Protein AF-A0A942DK42-F1 (afdb_monomer_lite)

Foldseek 3Di:
DDPVVVVLVCLLQVLLVVLLVVLVVVLVVVLVVDKAWPLCSLVVLLVSQLVVLQVCCVVCVPRDSVSSSNSRSSSSCVVPPPVSNVDDDGGISVD

Structure (mmCIF, N/CA/C/O backbone):
data_AF-A0A942DK42-F1
#
_entry.id   AF-A0A942DK42-F1
#
loop_
_atom_site.group_PDB
_atom_site.id
_atom_site.type_symbol
_atom_site.label_atom_id
_atom_site.label_alt_id
_atom_site.label_comp_id
_atom_site.label_asym_id
_atom_site.label_entity_id
_atom_site.label_seq_id
_atom_site.pdbx_PDB_ins_code
_atom_site.Cartn_x
_atom_site.Cartn_y
_atom_site.Cartn_z
_atom_site.occupancy
_atom_site.B_iso_or_equiv
_atom_site.auth_seq_id
_atom_site.auth_comp_id
_atom_site.auth_asym_id
_atom_site.auth_atom_id
_atom_site.pdbx_PDB_model_num
ATOM 1 N N . MET A 1 1 ? 24.680 -4.037 -4.098 1.00 74.88 1 MET A N 1
ATOM 2 C CA . MET A 1 1 ? 23.317 -3.878 -4.649 1.00 74.88 1 MET A CA 1
ATOM 3 C C . MET A 1 1 ? 23.473 -3.440 -6.094 1.00 74.88 1 MET A C 1
ATOM 5 O O . MET A 1 1 ? 24.285 -2.553 -6.320 1.00 74.88 1 MET A O 1
ATOM 9 N N . SER A 1 2 ? 22.822 -4.102 -7.055 1.00 95.00 2 SER A N 1
ATOM 10 C CA . SER A 1 2 ? 22.934 -3.727 -8.473 1.00 95.00 2 SER A CA 1
ATOM 11 C C . SER A 1 2 ? 22.144 -2.448 -8.770 1.00 95.00 2 SER A C 1
ATOM 13 O O . SER A 1 2 ? 21.229 -2.098 -8.020 1.00 95.00 2 SER A O 1
ATOM 15 N N . GLU A 1 3 ? 22.473 -1.760 -9.867 1.00 95.06 3 GLU A N 1
ATOM 16 C CA . GLU A 1 3 ? 21.717 -0.584 -10.330 1.00 95.06 3 GLU A CA 1
ATOM 17 C C . GLU A 1 3 ? 20.242 -0.911 -10.587 1.00 95.06 3 GLU A C 1
ATOM 19 O O . GLU A 1 3 ? 19.362 -0.134 -10.231 1.00 95.06 3 GLU A O 1
ATOM 24 N N . GLU A 1 4 ? 19.958 -2.099 -11.118 1.00 93.81 4 GLU A N 1
ATOM 25 C CA . GLU A 1 4 ? 18.593 -2.595 -11.301 1.00 93.81 4 GLU A CA 1
ATOM 26 C C . GLU A 1 4 ? 17.827 -2.646 -9.972 1.00 93.81 4 GLU A C 1
ATOM 28 O O . GLU A 1 4 ? 16.720 -2.123 -9.867 1.00 93.81 4 GLU A O 1
ATOM 33 N N . THR A 1 5 ? 18.437 -3.194 -8.914 1.00 94.12 5 THR A N 1
ATOM 34 C CA . THR A 1 5 ? 17.795 -3.250 -7.589 1.00 94.12 5 THR A CA 1
ATOM 35 C C . THR A 1 5 ? 17.527 -1.849 -7.031 1.00 94.12 5 THR A C 1
ATOM 37 O O . THR A 1 5 ? 16.484 -1.618 -6.418 1.00 94.12 5 THR A O 1
ATOM 40 N N . LEU A 1 6 ? 18.435 -0.897 -7.267 1.00 95.56 6 LEU A N 1
ATOM 41 C CA . LEU A 1 6 ? 18.239 0.503 -6.884 1.00 95.56 6 LEU A CA 1
ATOM 42 C C . LEU A 1 6 ? 17.055 1.139 -7.619 1.00 95.56 6 LEU A C 1
ATOM 44 O O . LEU A 1 6 ? 16.251 1.831 -6.998 1.00 95.56 6 LEU A O 1
ATOM 48 N N . GLN A 1 7 ? 16.907 0.874 -8.917 1.00 95.31 7 GLN A N 1
ATOM 49 C CA . GLN A 1 7 ? 15.780 1.387 -9.694 1.00 95.31 7 GLN A CA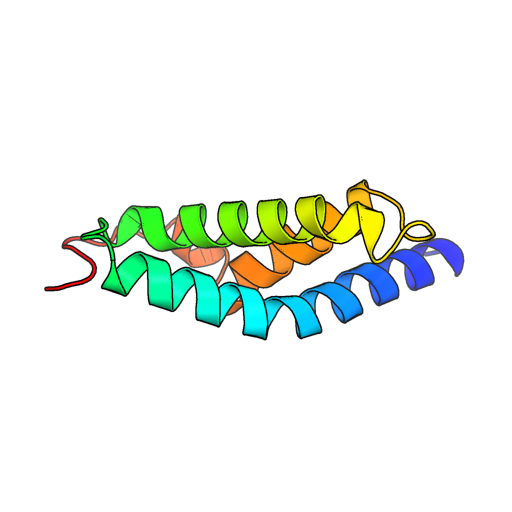 1
ATOM 50 C C . GLN A 1 7 ? 14.441 0.825 -9.205 1.00 95.31 7 GLN A C 1
ATOM 52 O O . GLN A 1 7 ? 13.499 1.596 -9.012 1.00 95.31 7 GLN A O 1
ATOM 57 N N . LEU A 1 8 ? 14.368 -0.483 -8.929 1.00 95.56 8 LEU A N 1
ATOM 58 C CA . LEU A 1 8 ? 13.171 -1.110 -8.353 1.00 95.56 8 LEU A CA 1
ATOM 59 C C . LEU A 1 8 ? 12.789 -0.454 -7.018 1.00 95.56 8 LEU A C 1
ATOM 61 O O . LEU A 1 8 ? 11.618 -0.154 -6.775 1.00 95.56 8 LEU A O 1
ATOM 65 N N . PHE A 1 9 ? 13.783 -0.184 -6.168 1.00 95.81 9 PHE A N 1
ATOM 66 C CA . PHE A 1 9 ? 13.578 0.497 -4.894 1.00 95.81 9 PHE A CA 1
ATOM 67 C C . PHE A 1 9 ? 13.050 1.928 -5.078 1.00 95.81 9 PHE A C 1
ATOM 69 O O . PHE A 1 9 ? 12.067 2.306 -4.439 1.00 95.81 9 PHE A O 1
ATOM 76 N N . TYR A 1 10 ? 13.646 2.716 -5.977 1.00 96.31 10 TYR A N 1
ATOM 77 C CA . TYR A 1 10 ? 13.194 4.086 -6.238 1.00 96.31 10 TYR A CA 1
ATOM 78 C C . TYR A 1 10 ? 11.772 4.144 -6.792 1.00 96.31 10 TYR A C 1
ATOM 80 O O . TYR A 1 10 ? 10.988 4.986 -6.353 1.00 96.31 10 TYR A O 1
ATOM 88 N N . GLN A 1 11 ? 11.406 3.231 -7.695 1.00 95.75 11 GLN A N 1
ATOM 89 C CA . GLN A 1 11 ? 10.033 3.124 -8.190 1.00 95.75 11 GLN A CA 1
ATOM 90 C C . GLN A 1 11 ? 9.056 2.824 -7.051 1.00 95.75 11 GLN A C 1
ATOM 92 O O . GLN A 1 11 ? 8.035 3.499 -6.918 1.00 95.75 11 GLN A O 1
ATOM 97 N N . MET A 1 12 ? 9.389 1.854 -6.198 1.00 96.56 12 MET A N 1
ATOM 98 C CA . MET A 1 12 ? 8.543 1.452 -5.076 1.00 96.56 12 MET A CA 1
ATOM 99 C C . MET A 1 12 ? 8.318 2.600 -4.082 1.00 96.56 12 MET A C 1
ATOM 101 O O . MET A 1 12 ? 7.177 2.901 -3.733 1.00 96.56 12 MET A O 1
ATOM 105 N N . VAL A 1 13 ? 9.386 3.278 -3.653 1.00 95.75 13 VAL A N 1
ATOM 106 C CA . VAL A 1 13 ? 9.297 4.372 -2.670 1.00 95.75 13 VAL A CA 1
ATOM 107 C C . VAL A 1 13 ? 8.656 5.625 -3.273 1.00 95.75 13 VAL A C 1
ATOM 109 O O . VAL A 1 13 ? 7.837 6.274 -2.617 1.00 95.75 13 VAL A O 1
ATOM 112 N N . GLY A 1 14 ? 8.970 5.948 -4.531 1.00 95.94 14 GLY A N 1
ATOM 113 C CA . GLY A 1 14 ? 8.369 7.075 -5.244 1.00 95.94 14 GLY A CA 1
ATOM 114 C C . GLY A 1 14 ? 6.852 6.927 -5.368 1.00 95.94 14 GLY A C 1
ATOM 115 O O . GLY A 1 14 ? 6.104 7.823 -4.977 1.00 95.94 14 GLY A O 1
ATOM 116 N N . LEU A 1 15 ? 6.388 5.757 -5.816 1.00 96.19 15 LEU A N 1
ATOM 117 C CA . LEU A 1 15 ? 4.959 5.450 -5.906 1.00 96.19 15 LEU A CA 1
ATOM 118 C C . LEU A 1 15 ? 4.295 5.411 -4.526 1.00 96.19 15 LEU A C 1
ATOM 120 O O . LEU A 1 15 ? 3.217 5.978 -4.356 1.00 96.19 15 LEU A O 1
ATOM 124 N N . SER A 1 16 ? 4.952 4.820 -3.523 1.00 96.62 16 SER A N 1
ATOM 125 C CA . SER A 1 16 ? 4.448 4.794 -2.144 1.00 96.62 16 SER A CA 1
ATOM 126 C C . SER A 1 16 ? 4.211 6.200 -1.592 1.00 96.62 16 SER A C 1
ATOM 128 O O . SER A 1 16 ? 3.242 6.419 -0.869 1.00 96.62 16 SER A O 1
ATOM 130 N N . SER A 1 17 ? 5.080 7.157 -1.922 1.00 94.50 17 SER A N 1
ATOM 131 C CA . SER A 1 17 ? 4.979 8.540 -1.440 1.00 94.50 17 SER A CA 1
ATOM 132 C C . SER A 1 17 ? 3.750 9.248 -2.011 1.00 94.50 17 SER A C 1
ATOM 134 O O . SER A 1 17 ? 3.017 9.909 -1.280 1.00 94.50 17 SER A O 1
ATOM 136 N N . VAL A 1 18 ? 3.474 9.058 -3.303 1.00 93.44 18 VAL A N 1
ATOM 137 C CA . VAL A 1 18 ? 2.277 9.610 -3.958 1.00 93.44 18 VAL A CA 1
ATOM 138 C C . VAL A 1 18 ? 1.010 8.922 -3.445 1.00 93.44 18 VAL A C 1
ATOM 140 O O . VAL A 1 18 ? 0.041 9.586 -3.072 1.00 93.44 18 VAL A O 1
ATOM 143 N N . LEU A 1 19 ? 1.028 7.588 -3.359 1.00 94.75 19 LEU A N 1
ATOM 144 C CA . LEU A 1 19 ? -0.102 6.803 -2.867 1.00 94.75 19 LEU A CA 1
ATOM 145 C C . LEU A 1 19 ? -0.419 7.088 -1.396 1.00 94.75 19 LEU A C 1
ATOM 147 O O . LEU A 1 19 ? -1.555 6.859 -0.988 1.00 94.75 19 LEU A O 1
ATOM 151 N N . ALA A 1 20 ? 0.521 7.600 -0.594 1.00 94.94 20 ALA A N 1
ATOM 152 C CA . ALA A 1 20 ? 0.294 7.867 0.829 1.00 94.94 20 ALA A CA 1
ATOM 153 C C . ALA A 1 20 ? -0.816 8.902 1.044 1.00 94.94 20 ALA A C 1
ATOM 155 O O . ALA A 1 20 ? -1.696 8.686 1.877 1.00 94.94 20 ALA A O 1
ATOM 156 N N . PHE A 1 21 ? -0.844 9.968 0.239 1.00 94.12 21 PHE A N 1
ATOM 157 C CA . PHE A 1 21 ? -1.901 10.983 0.298 1.00 94.12 21 PHE A CA 1
ATOM 158 C C . PHE A 1 21 ? -3.272 10.400 -0.062 1.00 94.12 21 PHE A C 1
ATOM 160 O O . PHE A 1 21 ? -4.254 10.632 0.643 1.00 94.12 21 PHE A O 1
ATOM 167 N N . ILE A 1 22 ? -3.328 9.587 -1.122 1.00 95.44 22 ILE A N 1
ATOM 168 C CA . ILE A 1 22 ? -4.564 8.930 -1.572 1.00 95.44 22 ILE A CA 1
ATOM 169 C C . ILE A 1 22 ? -5.046 7.936 -0.512 1.00 95.44 22 ILE A C 1
ATOM 171 O O . ILE A 1 22 ? -6.213 7.946 -0.127 1.00 95.44 22 ILE A O 1
ATOM 175 N N . THR A 1 23 ? -4.138 7.116 0.013 1.00 96.06 23 THR A N 1
ATOM 176 C CA . THR A 1 23 ? -4.448 6.102 1.026 1.00 96.06 23 THR A CA 1
ATOM 177 C C . THR A 1 23 ? -4.955 6.749 2.311 1.00 96.06 23 THR A C 1
ATOM 179 O O . THR A 1 23 ? -5.943 6.286 2.875 1.00 96.06 23 THR A O 1
ATOM 182 N N . ALA A 1 24 ? -4.339 7.853 2.746 1.00 94.25 24 ALA A N 1
ATOM 183 C CA . ALA A 1 24 ? -4.796 8.616 3.903 1.00 94.25 24 ALA A CA 1
ATOM 184 C C . ALA A 1 24 ? -6.215 9.171 3.698 1.00 94.25 24 ALA A C 1
ATOM 186 O O . ALA A 1 24 ? -7.055 9.028 4.588 1.00 94.25 24 ALA A O 1
ATOM 187 N N . GLY A 1 25 ? -6.506 9.738 2.521 1.00 95.19 25 GLY A N 1
ATOM 188 C CA . GLY A 1 25 ? -7.843 10.226 2.171 1.00 95.19 25 GLY A CA 1
ATOM 189 C C . GLY A 1 25 ? -8.898 9.116 2.161 1.00 95.19 25 GLY A C 1
ATOM 190 O O . GLY A 1 25 ? -9.954 9.257 2.775 1.00 95.19 25 GLY A O 1
ATOM 191 N N . VAL A 1 26 ? -8.591 7.970 1.545 1.00 96.38 26 VAL A N 1
ATOM 192 C CA . VAL A 1 26 ? -9.493 6.806 1.525 1.00 96.38 26 VAL A CA 1
ATOM 193 C C . VAL A 1 26 ? -9.717 6.261 2.937 1.00 96.38 26 VAL A C 1
ATOM 195 O O . VAL A 1 26 ? -10.855 6.022 3.333 1.00 96.38 26 VAL A O 1
ATOM 198 N N . MET A 1 27 ? -8.660 6.114 3.737 1.00 94.94 27 MET A N 1
ATOM 199 C CA . MET A 1 27 ? -8.769 5.657 5.125 1.00 94.94 27 MET A CA 1
ATOM 200 C C . MET A 1 27 ? -9.592 6.634 5.978 1.00 94.94 27 MET A C 1
ATOM 202 O O . MET A 1 27 ? -10.338 6.205 6.860 1.00 94.94 27 MET A O 1
ATOM 206 N N . GLN A 1 28 ? -9.490 7.942 5.727 1.00 94.31 28 GLN A N 1
ATOM 207 C CA . GLN A 1 28 ? -10.325 8.943 6.388 1.00 94.31 28 GLN A CA 1
ATOM 208 C C . GLN A 1 28 ? -11.804 8.751 6.039 1.00 94.31 28 GLN A C 1
ATOM 210 O O . GLN A 1 28 ? -12.612 8.590 6.953 1.00 94.31 28 GLN A O 1
ATOM 215 N N . ALA A 1 29 ? -12.136 8.652 4.750 1.00 96.06 29 ALA A N 1
ATOM 216 C CA . ALA A 1 29 ? -13.502 8.394 4.295 1.00 96.06 29 ALA A CA 1
ATOM 217 C C . ALA A 1 29 ? -14.075 7.095 4.893 1.00 96.06 29 ALA A C 1
ATOM 219 O O . ALA A 1 29 ? -15.222 7.052 5.330 1.00 96.06 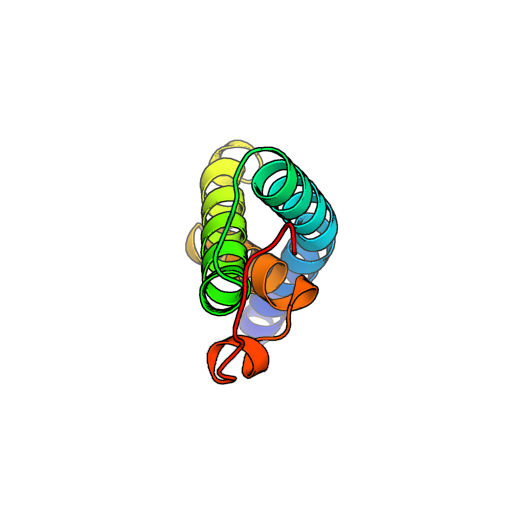29 ALA A O 1
ATOM 220 N N . VAL A 1 30 ? -13.258 6.043 4.997 1.00 95.00 30 VAL A N 1
ATOM 221 C CA . VAL A 1 30 ? -13.648 4.764 5.610 1.00 95.00 30 VAL A CA 1
ATOM 222 C C . VAL A 1 30 ? -13.980 4.915 7.102 1.00 95.00 30 VAL A C 1
ATOM 224 O O . VAL A 1 30 ? -14.987 4.373 7.557 1.00 95.00 30 VAL A O 1
ATOM 227 N N . LYS A 1 31 ? -13.189 5.671 7.877 1.00 93.31 31 LYS A N 1
ATOM 228 C CA . LYS A 1 31 ? -13.483 5.937 9.304 1.00 93.31 31 LYS A CA 1
ATOM 229 C C . LYS A 1 31 ? -14.704 6.834 9.501 1.00 93.31 31 LYS A C 1
ATOM 231 O O . LYS A 1 31 ? -15.367 6.739 10.532 1.00 93.31 31 LYS A O 1
ATOM 236 N N . GLU A 1 32 ? -14.979 7.726 8.555 1.00 93.75 32 GLU A N 1
ATOM 237 C CA . GLU A 1 32 ? -16.175 8.570 8.581 1.00 93.75 32 GLU A CA 1
ATOM 238 C C . GLU A 1 32 ? -17.428 7.760 8.240 1.00 93.75 32 GLU A C 1
ATOM 240 O O . GLU A 1 32 ? -18.448 7.894 8.918 1.00 93.75 32 GLU A O 1
ATOM 245 N N . ALA A 1 33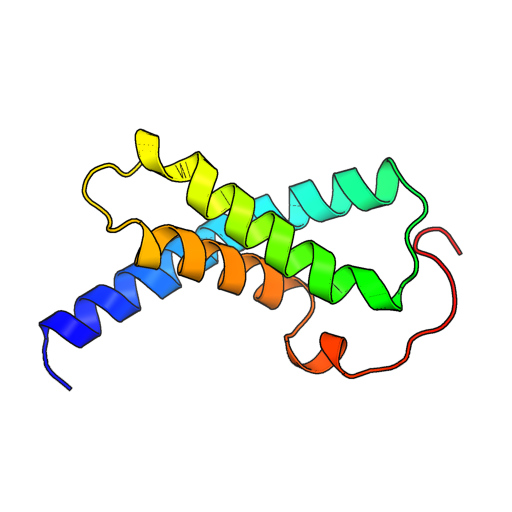 ? -17.337 6.844 7.276 1.00 95.44 33 ALA A N 1
ATOM 246 C CA . ALA A 1 33 ? -18.435 5.964 6.892 1.00 95.44 33 ALA A CA 1
ATOM 247 C C . ALA A 1 33 ? -18.746 4.898 7.958 1.00 95.44 33 ALA A C 1
ATOM 249 O O . ALA A 1 33 ? -19.913 4.630 8.240 1.00 95.44 33 ALA A O 1
ATOM 250 N N . PHE A 1 34 ? -17.727 4.323 8.606 1.00 95.00 34 PHE A N 1
ATOM 251 C CA . PHE A 1 34 ? -17.885 3.161 9.486 1.00 95.00 34 PHE A CA 1
ATOM 252 C C . PHE A 1 34 ? -17.276 3.369 10.879 1.00 95.00 34 PHE A C 1
ATOM 254 O O . PHE A 1 34 ? -16.251 4.025 11.050 1.00 95.00 34 PHE A O 1
ATOM 261 N N . THR A 1 35 ? -17.886 2.760 11.898 1.00 94.00 35 THR A N 1
ATOM 262 C CA . THR A 1 35 ? -17.315 2.691 13.252 1.00 94.00 35 THR A CA 1
ATOM 263 C C . THR A 1 35 ? -16.367 1.495 13.333 1.00 94.00 35 THR A C 1
ATOM 265 O O . THR A 1 35 ? -16.798 0.346 13.281 1.00 94.00 35 THR A O 1
ATOM 268 N N . ILE A 1 36 ? -15.065 1.758 13.439 1.00 91.94 36 ILE A N 1
ATOM 269 C CA . ILE A 1 36 ? -14.004 0.750 13.299 1.00 91.94 36 ILE A CA 1
ATOM 270 C C . ILE A 1 36 ? -13.236 0.641 14.613 1.00 91.94 36 ILE A C 1
ATOM 272 O O . ILE A 1 36 ? -12.889 1.653 15.216 1.00 91.94 36 ILE A O 1
ATOM 276 N N . LYS A 1 37 ? -12.934 -0.581 15.061 1.00 90.81 37 LYS A N 1
ATOM 277 C CA . LYS A 1 37 ? -12.097 -0.789 16.252 1.00 90.81 37 LYS A CA 1
ATOM 278 C C . LYS A 1 37 ? -10.693 -0.223 16.020 1.00 90.81 37 LYS A C 1
ATOM 280 O O . LYS A 1 37 ? -10.066 -0.506 14.999 1.00 90.81 37 LYS A O 1
ATOM 285 N N . LYS A 1 38 ? -10.166 0.545 16.978 1.00 89.88 38 LYS A N 1
ATOM 286 C CA . LYS A 1 38 ? -8.872 1.245 16.841 1.00 89.88 38 LYS A CA 1
ATOM 287 C C . LYS A 1 38 ? -7.688 0.296 16.572 1.00 89.88 38 LYS A C 1
ATOM 289 O O . LYS A 1 38 ? -6.715 0.708 15.942 1.00 89.88 38 LYS A O 1
ATOM 294 N N . ASN A 1 39 ? -7.780 -0.968 16.990 1.00 89.75 39 ASN A N 1
ATOM 295 C CA . ASN A 1 39 ? -6.748 -1.994 16.795 1.00 89.75 39 ASN A CA 1
ATOM 296 C C . ASN A 1 39 ? -6.637 -2.531 15.355 1.00 89.75 39 ASN A C 1
ATOM 298 O O . ASN A 1 39 ? -5.565 -2.989 14.976 1.00 89.75 39 ASN A O 1
ATOM 302 N N . ILE A 1 40 ? -7.706 -2.486 14.551 1.00 91.50 40 ILE A N 1
ATOM 303 C CA . ILE A 1 40 ? -7.679 -2.996 13.168 1.00 91.50 40 ILE 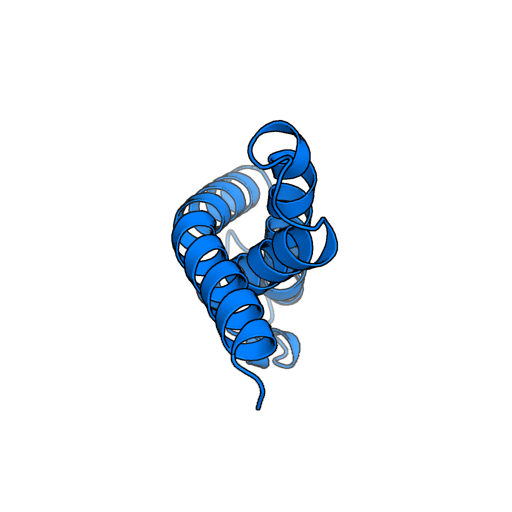A CA 1
ATOM 304 C C . ILE A 1 40 ? -7.380 -1.909 12.137 1.00 91.50 40 ILE A C 1
ATOM 306 O O . ILE A 1 40 ? -7.046 -2.232 11.001 1.00 91.50 40 ILE A O 1
ATOM 310 N N . ILE A 1 41 ? -7.458 -0.630 12.522 1.00 92.38 41 ILE A N 1
ATOM 311 C CA . ILE A 1 41 ? -7.176 0.506 11.631 1.00 92.38 41 ILE A CA 1
ATOM 312 C C . ILE A 1 41 ? -5.787 0.397 10.974 1.00 92.38 41 ILE A C 1
ATOM 314 O O . ILE A 1 41 ? -5.718 0.590 9.760 1.00 92.38 41 ILE A O 1
ATOM 318 N N . PRO A 1 42 ? -4.694 0.051 11.692 1.00 92.62 42 PRO A N 1
ATOM 319 C CA . PRO A 1 42 ? -3.378 -0.070 11.068 1.00 92.62 42 PRO A CA 1
ATOM 320 C C . PRO A 1 42 ? -3.338 -1.132 9.966 1.00 92.62 42 PRO A C 1
ATOM 322 O O . PRO A 1 42 ? -2.847 -0.879 8.867 1.00 92.62 42 PRO A O 1
ATOM 325 N N . LEU A 1 43 ? -3.916 -2.302 10.242 1.00 93.38 43 LEU A N 1
ATOM 326 C CA . LEU A 1 43 ? -3.977 -3.407 9.293 1.00 93.38 43 LEU A CA 1
ATOM 327 C C . LEU A 1 43 ? -4.859 -3.060 8.085 1.00 93.38 43 LEU A C 1
ATOM 329 O O . LEU A 1 43 ? -4.486 -3.322 6.944 1.00 93.38 43 LEU A O 1
ATOM 333 N N . LEU A 1 44 ? -6.002 -2.420 8.332 1.00 94.38 44 LEU A N 1
ATOM 334 C CA . LEU A 1 44 ? -6.919 -1.984 7.286 1.00 94.38 44 LEU A CA 1
ATOM 335 C C . LEU A 1 44 ? -6.265 -0.957 6.355 1.00 94.38 44 LEU A C 1
ATOM 337 O O . LEU A 1 44 ? -6.417 -1.062 5.144 1.00 94.38 44 LEU A O 1
ATOM 341 N N . SER A 1 45 ? -5.485 -0.020 6.897 1.00 95.12 45 SER A N 1
ATOM 342 C CA . SER A 1 45 ? -4.748 0.969 6.104 1.00 95.12 45 SER A CA 1
ATOM 343 C C . SER A 1 45 ? -3.766 0.308 5.128 1.00 95.12 45 SER A C 1
ATOM 345 O O . SER A 1 45 ? -3.710 0.688 3.961 1.00 95.12 45 SER A O 1
ATOM 347 N N . ILE A 1 46 ? -3.045 -0.732 5.568 1.00 95.50 46 ILE A N 1
ATOM 348 C CA . ILE A 1 46 ? -2.123 -1.503 4.715 1.00 95.50 46 ILE A CA 1
ATOM 349 C C . ILE A 1 46 ? -2.883 -2.214 3.589 1.00 95.50 46 ILE A C 1
ATOM 351 O O . ILE A 1 46 ? -2.471 -2.137 2.432 1.00 95.50 46 ILE A O 1
ATOM 355 N N . PHE A 1 47 ? -4.005 -2.870 3.900 1.00 96.12 47 PHE A N 1
ATOM 356 C CA . PHE A 1 47 ? -4.813 -3.552 2.885 1.00 96.12 47 PHE A CA 1
ATOM 357 C C . PHE A 1 47 ? -5.464 -2.586 1.895 1.00 96.12 47 PHE A C 1
ATOM 359 O O . PHE A 1 47 ? -5.492 -2.877 0.701 1.00 96.12 47 PHE A O 1
ATOM 366 N N . ILE A 1 48 ? -5.940 -1.428 2.360 1.00 96.81 48 ILE A N 1
ATOM 367 C CA . ILE A 1 48 ? -6.454 -0.367 1.486 1.00 96.81 48 ILE A CA 1
ATOM 368 C C . ILE A 1 48 ? -5.346 0.101 0.546 1.00 96.81 48 ILE A C 1
ATOM 370 O O . ILE A 1 48 ? -5.555 0.139 -0.663 1.00 96.81 48 ILE A O 1
ATOM 374 N N . GLY A 1 49 ? -4.160 0.403 1.076 1.00 97.00 49 GLY A N 1
ATOM 375 C CA . GLY A 1 49 ? -3.020 0.818 0.267 1.00 97.00 49 GLY A CA 1
ATOM 376 C C . GLY A 1 49 ? -2.631 -0.230 -0.781 1.00 97.00 49 GLY A C 1
ATOM 377 O O . GLY A 1 49 ? -2.537 0.086 -1.964 1.00 97.00 49 GLY A O 1
ATOM 378 N N . ALA A 1 50 ? -2.483 -1.498 -0.386 1.00 97.62 50 ALA A N 1
ATOM 379 C CA . ALA A 1 50 ? -2.185 -2.599 -1.306 1.00 97.62 50 ALA A CA 1
ATOM 380 C C . ALA A 1 50 ? -3.262 -2.759 -2.395 1.00 97.62 50 ALA A C 1
ATOM 382 O O . ALA A 1 50 ? -2.939 -2.952 -3.569 1.00 97.62 50 ALA A O 1
ATOM 383 N N . GLY A 1 51 ? -4.539 -2.623 -2.020 1.00 98.00 51 GLY A N 1
ATOM 384 C CA . GLY A 1 51 ? -5.668 -2.622 -2.946 1.00 98.00 51 GLY A CA 1
ATOM 385 C C . GLY A 1 51 ? -5.612 -1.462 -3.940 1.00 98.00 51 GLY A C 1
ATOM 386 O O . GLY A 1 51 ? -5.814 -1.676 -5.130 1.00 98.00 51 GLY A O 1
ATOM 387 N N . LEU A 1 52 ? -5.262 -0.252 -3.492 1.00 97.69 52 LEU A N 1
ATOM 388 C CA . LEU A 1 52 ? -5.050 0.900 -4.376 1.00 97.69 52 LEU A CA 1
ATOM 389 C C . LEU A 1 52 ? -3.886 0.664 -5.348 1.00 97.69 52 LEU A C 1
ATOM 391 O O . LEU A 1 52 ? -4.008 0.986 -6.526 1.00 97.69 52 LEU A O 1
ATOM 395 N N . GLY A 1 53 ? -2.794 0.048 -4.885 1.00 97.56 53 GLY A N 1
ATOM 396 C CA . GLY A 1 53 ? -1.685 -0.375 -5.742 1.00 97.56 53 GLY A CA 1
ATOM 397 C C . GLY A 1 53 ? -2.126 -1.366 -6.823 1.00 97.56 53 GLY A C 1
ATOM 398 O O . GLY A 1 53 ? -1.807 -1.193 -7.997 1.00 97.56 53 GLY A O 1
ATOM 399 N N . PHE A 1 54 ? -2.931 -2.364 -6.458 1.00 97.94 54 PHE A N 1
ATOM 400 C CA . PHE A 1 54 ? -3.511 -3.310 -7.414 1.00 97.94 54 PHE A CA 1
ATOM 401 C C . PHE A 1 54 ? -4.454 -2.627 -8.421 1.00 97.94 54 PHE A C 1
ATOM 403 O O . PHE A 1 54 ? -4.380 -2.881 -9.620 1.00 97.94 54 PHE A O 1
ATOM 410 N N . LEU A 1 55 ? -5.307 -1.708 -7.965 1.00 97.75 55 LEU A N 1
ATOM 411 C CA . LEU A 1 55 ? -6.203 -0.943 -8.840 1.00 97.75 55 LEU A CA 1
ATOM 412 C C . LEU A 1 55 ? -5.453 0.021 -9.777 1.00 97.75 55 LEU A C 1
ATOM 414 O O . LEU A 1 55 ? -6.023 0.463 -10.772 1.00 97.75 55 LEU A O 1
ATOM 418 N N . ALA A 1 56 ? -4.181 0.319 -9.498 1.00 96.19 56 ALA A N 1
ATOM 419 C CA . ALA A 1 56 ? -3.340 1.178 -10.325 1.00 96.19 56 ALA A CA 1
ATOM 420 C C . ALA A 1 56 ? -2.676 0.457 -11.517 1.00 96.19 56 ALA A C 1
ATOM 422 O O . ALA A 1 56 ? -2.084 1.128 -12.360 1.00 96.19 56 ALA A O 1
ATOM 423 N N . ILE A 1 57 ? -2.799 -0.874 -11.642 1.00 96.56 57 ILE A N 1
ATOM 424 C CA . ILE A 1 57 ? -2.249 -1.661 -12.767 1.00 96.56 57 ILE A CA 1
ATOM 425 C C . ILE A 1 57 ? -2.548 -1.047 -14.152 1.00 96.56 57 ILE A C 1
ATOM 427 O O . ILE A 1 57 ? -1.601 -0.866 -14.918 1.00 96.56 57 ILE A O 1
ATOM 431 N N . PRO A 1 58 ? -3.799 -0.677 -14.505 1.00 96.81 58 PRO A N 1
ATOM 432 C CA . PRO A 1 58 ? -4.077 -0.105 -15.823 1.00 96.81 58 PRO A CA 1
ATOM 433 C C . PRO A 1 58 ? -3.466 1.290 -16.033 1.00 96.81 58 PRO A C 1
ATOM 435 O O . PRO A 1 58 ? -3.264 1.685 -17.178 1.00 96.81 58 PRO A O 1
ATOM 438 N N . LEU A 1 59 ? -3.156 2.033 -14.962 1.00 95.00 59 LEU A N 1
ATOM 439 C CA . LEU A 1 59 ? -2.498 3.342 -15.054 1.00 95.00 59 LEU A CA 1
ATOM 440 C C . LEU A 1 59 ? -0.980 3.212 -15.252 1.00 95.00 59 LEU A C 1
ATOM 442 O O . LEU A 1 59 ? -0.363 4.106 -15.827 1.00 95.00 59 LEU A O 1
ATOM 446 N N . PHE A 1 60 ? -0.381 2.109 -14.795 1.00 94.62 60 PHE A N 1
ATOM 447 C CA . PHE A 1 60 ? 1.066 1.879 -14.819 1.00 94.62 60 PHE A CA 1
ATOM 448 C C . PHE A 1 60 ? 1.427 0.518 -15.441 1.00 94.62 60 PHE A C 1
ATOM 450 O O . PHE A 1 60 ? 2.042 -0.317 -14.777 1.00 94.62 60 PHE A O 1
ATOM 457 N N . PRO A 1 61 ? 1.105 0.277 -16.726 1.00 93.94 61 PRO A N 1
ATOM 458 C CA . PRO A 1 61 ? 1.295 -1.031 -17.362 1.00 93.94 61 PRO A CA 1
ATOM 459 C C . PRO A 1 61 ? 2.767 -1.464 -17.485 1.00 93.94 61 PRO A C 1
ATOM 461 O O . PRO A 1 61 ? 3.047 -2.647 -17.650 1.00 93.94 61 PRO A O 1
ATOM 464 N N . SER A 1 62 ? 3.715 -0.523 -17.419 1.00 93.69 62 SER A N 1
ATOM 465 C CA . SER A 1 62 ? 5.159 -0.790 -17.465 1.00 93.69 62 SER A CA 1
ATOM 466 C C . SER A 1 62 ? 5.780 -1.080 -16.096 1.00 93.69 62 SER A C 1
ATOM 468 O O . SER A 1 62 ? 6.934 -1.502 -16.026 1.00 93.69 62 SER A O 1
ATOM 470 N N . VAL A 1 63 ? 5.045 -0.851 -15.004 1.00 96.12 63 VAL A N 1
ATOM 471 C CA . VAL A 1 63 ? 5.511 -1.132 -13.645 1.00 96.12 63 VAL A CA 1
ATOM 472 C C . VAL A 1 63 ? 5.060 -2.535 -13.267 1.00 96.12 63 VAL A C 1
ATOM 474 O O . VAL A 1 63 ? 3.901 -2.903 -13.445 1.00 96.12 63 VAL A O 1
ATOM 477 N N . SER A 1 64 ? 5.976 -3.337 -12.727 1.00 96.62 64 SER A N 1
ATOM 478 C CA . SER A 1 64 ? 5.619 -4.694 -12.319 1.00 96.62 64 SER A CA 1
ATOM 479 C C . SER A 1 64 ? 4.546 -4.681 -11.221 1.00 96.62 64 SER A C 1
ATOM 481 O O . SER A 1 64 ? 4.583 -3.870 -10.291 1.00 96.62 64 SER A O 1
ATOM 483 N N . VAL A 1 65 ? 3.598 -5.618 -11.304 1.00 97.25 65 VAL A N 1
ATOM 484 C CA . VAL A 1 65 ? 2.512 -5.756 -10.319 1.00 97.25 65 VAL A CA 1
ATOM 485 C C . VAL A 1 65 ? 3.037 -5.861 -8.878 1.00 97.25 65 VAL A C 1
ATOM 487 O O . VAL A 1 65 ? 2.487 -5.174 -8.015 1.00 97.25 65 VAL A O 1
ATOM 490 N N . PRO A 1 66 ? 4.114 -6.625 -8.580 1.00 97.50 66 PRO A N 1
ATOM 491 C CA . PRO A 1 66 ? 4.677 -6.649 -7.234 1.00 97.50 66 PRO A CA 1
ATOM 492 C C . PRO A 1 66 ? 5.094 -5.263 -6.732 1.00 97.50 66 PRO A C 1
ATOM 494 O O . PRO A 1 66 ? 4.808 -4.938 -5.584 1.00 97.50 66 PRO A O 1
ATOM 497 N N . ILE A 1 67 ? 5.712 -4.422 -7.572 1.00 97.50 67 ILE A N 1
ATOM 498 C CA . ILE A 1 67 ? 6.110 -3.059 -7.181 1.00 97.50 67 ILE A CA 1
ATOM 499 C C . ILE A 1 67 ? 4.882 -2.211 -6.855 1.00 97.50 67 ILE A C 1
ATOM 501 O O . ILE A 1 67 ? 4.895 -1.517 -5.845 1.00 97.50 67 ILE A O 1
ATOM 505 N N . LEU A 1 68 ? 3.819 -2.284 -7.662 1.00 97.69 68 LEU A N 1
ATOM 506 C CA . LEU A 1 68 ? 2.593 -1.512 -7.431 1.00 97.69 68 LEU A CA 1
ATOM 507 C C . LEU A 1 68 ? 1.907 -1.903 -6.119 1.00 97.69 68 LEU A C 1
ATOM 509 O O . LEU A 1 68 ? 1.554 -1.037 -5.318 1.00 97.69 68 LEU A O 1
ATOM 513 N N . VAL A 1 69 ? 1.759 -3.206 -5.870 1.00 97.94 69 VAL A N 1
ATOM 514 C CA . VAL A 1 69 ? 1.129 -3.712 -4.644 1.00 97.94 69 VAL A CA 1
ATOM 515 C C . VAL A 1 69 ? 1.974 -3.376 -3.416 1.00 97.94 69 VAL A C 1
ATOM 517 O O . VAL A 1 69 ? 1.424 -2.916 -2.416 1.00 97.94 69 VAL A O 1
ATOM 520 N N . TRP A 1 70 ? 3.301 -3.535 -3.482 1.00 97.12 70 TRP A N 1
ATOM 521 C CA . TRP A 1 70 ? 4.190 -3.174 -2.374 1.00 97.12 70 TRP A CA 1
ATOM 522 C C . TRP A 1 70 ? 4.249 -1.667 -2.133 1.00 97.12 70 TRP A C 1
ATOM 524 O O . TRP A 1 70 ? 4.191 -1.247 -0.981 1.00 97.12 70 TRP A O 1
ATOM 534 N N . ALA A 1 71 ? 4.291 -0.846 -3.184 1.00 97.31 71 ALA A N 1
ATOM 535 C CA . ALA A 1 71 ? 4.209 0.607 -3.062 1.00 97.31 71 ALA A CA 1
ATOM 536 C C . ALA A 1 71 ? 2.908 1.035 -2.367 1.00 97.31 71 ALA A C 1
ATOM 538 O O . ALA A 1 71 ? 2.931 1.883 -1.478 1.00 97.31 71 ALA A O 1
ATOM 539 N N . GLY A 1 72 ? 1.787 0.400 -2.714 1.00 97.06 72 GLY A N 1
ATOM 540 C CA . GLY A 1 72 ? 0.512 0.601 -2.037 1.00 97.06 72 GLY A CA 1
ATOM 541 C C . GLY A 1 72 ? 0.508 0.120 -0.580 1.00 97.06 72 GLY A C 1
ATOM 542 O O . GLY A 1 72 ? 0.073 0.829 0.321 1.00 97.06 72 GLY A O 1
ATOM 543 N N . ALA A 1 73 ? 1.021 -1.074 -0.290 1.00 96.12 73 ALA A N 1
ATOM 544 C CA . ALA A 1 73 ? 1.094 -1.568 1.088 1.00 96.12 73 ALA A CA 1
ATOM 545 C C . ALA A 1 73 ? 1.938 -0.633 1.980 1.00 96.12 73 ALA A C 1
ATOM 547 O O . ALA A 1 73 ? 1.552 -0.308 3.108 1.00 96.12 73 ALA A O 1
ATOM 548 N N . LEU A 1 74 ? 3.067 -0.152 1.447 1.00 95.44 74 LEU A N 1
ATOM 549 C CA . LEU A 1 74 ? 3.948 0.804 2.113 1.00 95.44 74 LEU A CA 1
ATOM 550 C C . LEU A 1 74 ? 3.258 2.154 2.331 1.00 95.44 74 LEU A C 1
ATOM 552 O O . LEU A 1 74 ? 3.358 2.700 3.433 1.00 95.44 74 LEU A O 1
ATOM 556 N N . SER A 1 75 ? 2.482 2.648 1.364 1.00 96.06 75 SER A N 1
ATOM 557 C CA . SER A 1 75 ? 1.717 3.888 1.521 1.00 96.06 75 SER A C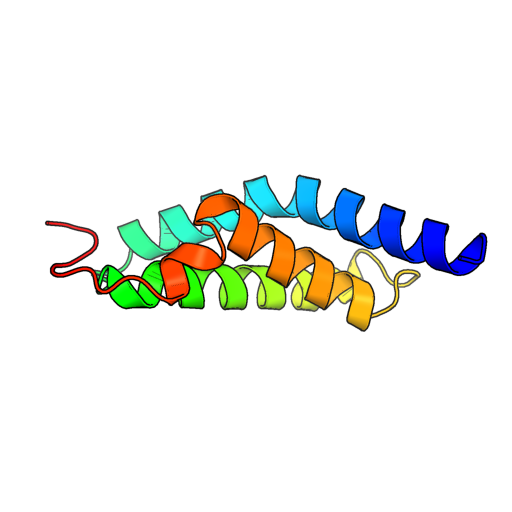A 1
ATOM 558 C C . SER A 1 75 ? 0.687 3.798 2.647 1.00 96.06 75 SER A C 1
ATOM 560 O O . SER A 1 75 ? 0.563 4.720 3.454 1.00 96.06 75 SER A O 1
ATOM 562 N N . GLY A 1 76 ? 0.004 2.655 2.761 1.00 91.88 76 GLY A N 1
ATOM 563 C CA . GLY A 1 76 ? -0.920 2.365 3.856 1.00 91.88 76 GLY A CA 1
ATOM 564 C C . GLY A 1 76 ? -0.239 2.298 5.218 1.00 91.88 76 GLY A C 1
ATOM 565 O O . GLY A 1 76 ? -0.804 2.752 6.214 1.00 91.88 76 GLY A O 1
ATOM 566 N N . SER A 1 77 ? 0.995 1.798 5.266 1.00 90.50 77 SER A N 1
ATOM 567 C CA . SER A 1 77 ? 1.789 1.777 6.494 1.00 90.50 77 SER A CA 1
ATOM 568 C C . SER A 1 77 ? 2.333 3.152 6.896 1.00 90.50 77 SER A C 1
ATOM 570 O O . SER A 1 77 ? 2.464 3.417 8.089 1.00 90.50 77 SER A O 1
ATOM 572 N N . ALA A 1 78 ? 2.602 4.048 5.940 1.00 81.81 78 ALA A N 1
ATOM 573 C CA . ALA A 1 78 ? 3.176 5.368 6.206 1.00 81.81 78 ALA A CA 1
ATOM 574 C C . ALA A 1 78 ? 2.238 6.271 7.031 1.00 81.81 78 ALA A C 1
ATOM 576 O O . ALA A 1 78 ? 2.708 7.071 7.835 1.00 81.81 78 ALA A O 1
ATOM 577 N N . GLY A 1 79 ? 0.917 6.112 6.887 1.00 70.69 79 GLY A N 1
ATOM 578 C CA . GLY A 1 79 ? -0.080 6.913 7.611 1.00 70.69 79 GLY A CA 1
ATOM 579 C C . GLY A 1 79 ? -0.316 6.511 9.075 1.00 70.69 79 GLY A C 1
ATOM 580 O O . GLY A 1 79 ? -0.876 7.291 9.840 1.00 70.69 79 GLY A O 1
ATOM 581 N N . VAL A 1 80 ? 0.085 5.299 9.475 1.00 73.44 80 VAL A N 1
ATOM 582 C CA . VAL A 1 80 ? -0.215 4.721 10.804 1.00 73.44 80 VAL A CA 1
ATOM 583 C C . VAL A 1 80 ? 1.004 4.113 11.499 1.00 73.44 80 VAL A C 1
ATOM 585 O O . VAL A 1 80 ? 0.951 3.914 12.702 1.00 73.44 80 VAL A O 1
ATOM 588 N N . GLY A 1 81 ? 2.106 3.867 10.789 1.00 76.62 81 GLY A N 1
ATOM 589 C CA . GLY A 1 81 ? 3.310 3.200 11.281 1.00 76.62 81 GLY A CA 1
ATOM 590 C C . GLY A 1 81 ? 3.131 1.684 11.420 1.00 76.62 81 GLY A C 1
ATOM 591 O O . GLY A 1 81 ? 2.243 1.217 12.125 1.00 76.62 81 GLY A O 1
ATOM 592 N N . VAL A 1 82 ? 4.024 0.886 10.815 1.00 77.25 82 VAL A N 1
ATOM 593 C CA . VAL A 1 82 ? 3.982 -0.596 10.902 1.00 77.25 82 VAL A CA 1
ATOM 594 C C . VAL A 1 82 ? 3.969 -1.086 12.357 1.00 77.25 82 VAL A C 1
ATOM 596 O O . VAL A 1 82 ? 3.287 -2.049 12.693 1.00 77.25 82 VAL A O 1
ATOM 599 N N . HIS A 1 83 ? 4.673 -0.387 13.247 1.00 81.31 83 HIS A N 1
ATOM 600 C CA . HIS A 1 83 ? 4.751 -0.740 14.663 1.00 81.31 83 HIS A CA 1
ATOM 601 C C . HIS A 1 83 ? 3.402 -0.631 15.407 1.00 81.31 83 HIS A C 1
ATOM 603 O O . HIS A 1 83 ? 3.222 -1.272 16.441 1.00 81.31 83 HIS A O 1
ATOM 609 N N . GLU A 1 84 ? 2.439 0.136 14.885 1.00 82.81 84 GLU A N 1
ATOM 610 C CA . GLU A 1 84 ? 1.106 0.262 15.482 1.00 82.81 84 GLU A CA 1
ATOM 611 C C . GLU A 1 84 ? 0.234 -0.973 15.277 1.00 82.81 84 GLU A C 1
ATOM 613 O O . GLU A 1 84 ? -0.723 -1.168 16.020 1.00 82.81 84 GLU A O 1
ATOM 618 N N . VAL A 1 85 ? 0.594 -1.853 14.339 1.00 81.12 85 VAL A N 1
ATOM 619 C CA . VAL A 1 85 ? -0.056 -3.161 14.175 1.00 81.12 85 VAL A CA 1
ATOM 620 C C . VAL A 1 85 ? 0.127 -4.031 15.427 1.00 81.12 85 VAL A C 1
ATOM 622 O O . VAL A 1 85 ? -0.745 -4.830 15.755 1.00 81.12 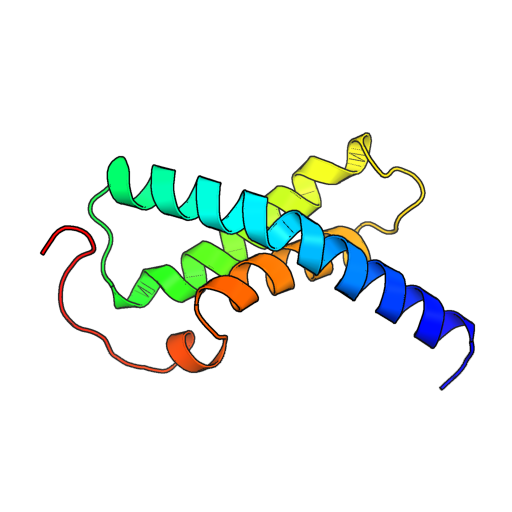85 VAL A O 1
ATOM 625 N N . PHE A 1 86 ? 1.231 -3.855 16.159 1.00 82.31 86 PHE A N 1
ATOM 626 C CA . PHE A 1 86 ? 1.552 -4.657 17.343 1.00 82.31 86 PHE A CA 1
ATOM 627 C C . PHE A 1 86 ? 1.052 -4.044 18.658 1.00 82.31 86 PHE A C 1
ATOM 629 O O . PHE A 1 86 ? 1.110 -4.703 19.697 1.00 82.31 86 PHE A O 1
ATOM 636 N N . LYS A 1 87 ? 0.555 -2.798 18.653 1.00 83.00 87 LYS A N 1
ATOM 637 C CA . LYS A 1 87 ? 0.038 -2.154 19.867 1.00 83.00 87 LYS A CA 1
ATOM 638 C C . LYS A 1 87 ? -1.436 -2.486 20.068 1.00 83.00 87 LYS A C 1
ATOM 640 O O . LYS A 1 87 ? -2.274 -2.267 19.194 1.00 83.00 87 LYS A O 1
ATOM 645 N N . LYS A 1 88 ? -1.783 -2.944 21.272 1.00 81.19 88 LYS A N 1
ATOM 646 C CA . LYS A 1 88 ? -3.185 -3.094 21.668 1.00 81.19 88 LYS A CA 1
ATOM 647 C C . LYS A 1 88 ? -3.771 -1.712 21.963 1.00 81.19 88 LYS A C 1
ATOM 649 O O . LYS A 1 88 ? -3.256 -0.982 22.802 1.00 81.19 88 LYS A O 1
ATOM 654 N N . ARG A 1 89 ? -4.847 -1.364 21.261 1.00 81.75 89 ARG A N 1
ATOM 655 C CA . ARG A 1 89 ? -5.605 -0.122 21.448 1.00 81.75 89 ARG A CA 1
ATOM 656 C C . ARG A 1 89 ? -7.055 -0.476 21.719 1.00 81.75 89 ARG A C 1
ATOM 658 O O . ARG A 1 89 ? -7.636 -1.268 20.976 1.00 81.75 89 ARG A O 1
ATOM 665 N N . GLU A 1 90 ? -7.615 0.103 22.769 1.00 85.12 90 GLU A N 1
ATOM 666 C CA . GLU A 1 90 ? -9.027 -0.070 23.098 1.00 85.12 90 GLU A CA 1
ATOM 667 C C . GLU A 1 90 ? -9.868 1.056 22.480 1.00 85.12 90 GLU A C 1
ATOM 669 O O . GLU A 1 90 ? -9.347 2.110 22.102 1.00 85.12 90 GLU A O 1
ATOM 674 N N . GLY A 1 91 ? -11.163 0.794 22.321 1.00 87.12 91 GLY A N 1
ATOM 675 C CA . GLY A 1 91 ? -12.133 1.733 21.760 1.00 87.12 91 GLY A CA 1
ATOM 676 C C . GLY A 1 91 ? -12.260 1.745 20.230 1.00 87.12 91 GLY A C 1
ATOM 677 O O . GLY A 1 91 ? -11.653 0.949 19.499 1.00 87.12 91 GLY A O 1
ATOM 678 N N . TYR A 1 92 ? -13.082 2.673 19.742 1.00 88.06 92 TYR A N 1
ATOM 679 C CA . TYR A 1 92 ? -13.519 2.777 18.345 1.00 88.06 92 TYR A CA 1
ATOM 680 C C . TYR A 1 92 ? -13.137 4.113 17.692 1.00 88.06 92 TYR A C 1
ATOM 682 O O . TYR A 1 92 ? -12.805 5.085 18.363 1.00 88.06 92 TYR A O 1
ATOM 690 N N . SER A 1 93 ? -13.168 4.171 16.358 1.00 85.62 93 SER A N 1
ATOM 691 C CA . SER A 1 93 ? -12.780 5.337 15.547 1.00 85.62 93 SER A CA 1
ATOM 692 C C . SER A 1 93 ? -13.620 6.598 15.781 1.00 85.62 93 SER A C 1
ATOM 694 O O . SER A 1 93 ? -13.189 7.668 15.364 1.00 85.62 93 SER A O 1
ATOM 696 N N . LYS A 1 94 ? -14.792 6.474 16.415 1.00 81.56 94 LYS A N 1
ATOM 697 C CA . LYS A 1 94 ? -15.744 7.563 16.692 1.00 81.56 94 LYS A CA 1
ATOM 698 C C . LYS A 1 94 ? -15.995 7.782 18.197 1.00 81.56 94 LYS A C 1
ATOM 700 O O . LYS A 1 94 ? -17.019 8.350 18.557 1.00 81.56 94 LYS A O 1
ATOM 705 N N . GLU A 1 95 ? -15.079 7.310 19.046 1.00 58.19 95 GLU A N 1
ATOM 706 C CA . GLU A 1 95 ? -15.049 7.544 20.504 1.00 58.19 95 GLU A CA 1
ATOM 707 C C . GLU A 1 95 ? -13.951 8.526 20.901 1.00 58.19 95 GLU A C 1
ATOM 709 O O . GLU A 1 95 ? -12.783 8.289 20.478 1.00 58.19 95 GLU A O 1
#

Sequence (95 aa):
MSEETLQLFYQMVGLSSVLAFITAGVMQAVKEAFTIKKNIIPLLSIFIGAGLGFLAIPLFPSVSVPILVWAGALSGSAGVGVHEVFKKREGYSKE

Secondary structure (DSSP, 8-state):
--HHHHHHHHHHHHHHHHHHHHHHHHHHHHHHHS--BTTTHHHHHHHHHHHHHHHTGGG-TTS-HHHHHHHHHHHHHHTT-GGGGGS---SBTT-

Radius of gyration: 14.51 Å; chains: 1; bounding box: 42×18×41 Å

pLDDT: mean 92.11, std 7.12, range [58.19, 98.0]